Protein AF-A0A5Y8FK92-F1 (afdb_monomer)

Mean predicted aligned error: 4.91 Å

Organism: Salmonella enterica (NCBI:txid28901)

Nearest PDB structures (foldseek):
  5yvq-assembly1_B  TM=7.842E-01  e=5.016E-02  Muvirus mu

Foldseek 3Di:
DDWDDDPPGDIDDADDFDDKDWDPAFQPDGDDPVCVVVVPTWIATPVGHTPVVCVVVHDPPDDDFDADPVRHTDGD

Secondary structure (DSSP, 8-state):
-EEEEETTTEEEEE------EEESS-SSSPPPHHHHHTT--EEE-TTS-BTTGGGGGS-TTS---EE-TT--EEE-

Structure (mmCIF, N/CA/C/O backbone):
data_AF-A0A5Y8FK92-F1
#
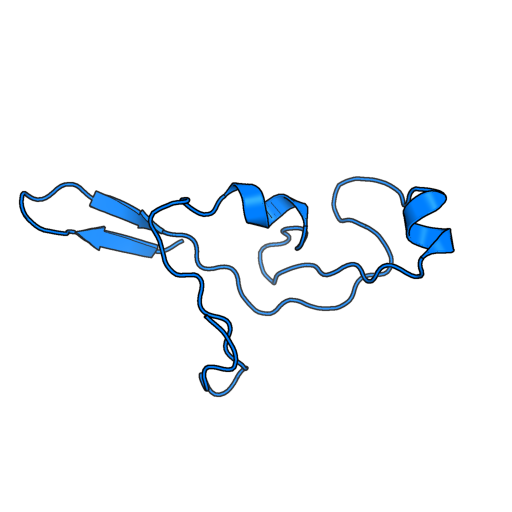_entry.id   AF-A0A5Y8FK92-F1
#
loop_
_atom_site.group_PDB
_atom_site.id
_atom_site.type_symbol
_atom_site.label_atom_id
_atom_site.label_alt_id
_atom_site.label_comp_id
_atom_site.label_asym_id
_atom_site.label_entity_id
_atom_site.l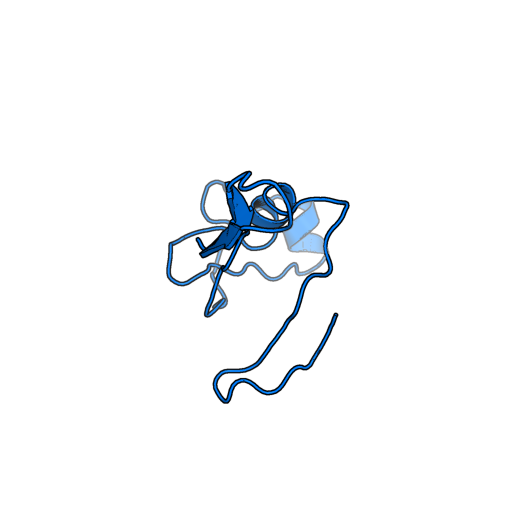abel_seq_id
_atom_site.pdbx_PDB_ins_code
_atom_site.Cartn_x
_atom_site.Cartn_y
_atom_site.Cartn_z
_atom_site.occupancy
_atom_site.B_iso_or_equiv
_atom_site.auth_seq_id
_atom_site.auth_comp_id
_atom_site.auth_asym_id
_atom_site.auth_atom_id
_atom_site.pdbx_PDB_model_num
ATOM 1 N N . MET A 1 1 ? -8.857 8.278 3.730 1.00 68.50 1 MET A N 1
ATOM 2 C CA . MET A 1 1 ? -8.554 8.773 5.101 1.00 68.50 1 MET A CA 1
ATOM 3 C C . MET A 1 1 ? -9.731 8.502 6.029 1.00 68.50 1 MET A C 1
ATOM 5 O O . MET A 1 1 ? -10.863 8.529 5.560 1.00 68.50 1 MET A O 1
ATOM 9 N N . VAL A 1 2 ? -9.480 8.226 7.312 1.00 73.88 2 VAL A N 1
ATOM 10 C CA . VAL A 1 2 ? -10.524 7.978 8.326 1.00 73.88 2 VAL A CA 1
ATOM 11 C C . VAL A 1 2 ? -10.241 8.832 9.560 1.00 73.88 2 VAL A C 1
ATOM 13 O O . VAL A 1 2 ? -9.110 8.870 10.034 1.00 73.88 2 VAL A O 1
ATOM 16 N N . TYR A 1 3 ? -11.257 9.498 10.100 1.00 71.06 3 TYR A N 1
ATOM 17 C CA . TYR A 1 3 ? -11.155 10.273 11.337 1.00 71.06 3 TYR A CA 1
ATOM 18 C C . TYR A 1 3 ? -11.892 9.539 12.452 1.00 71.06 3 TYR A C 1
ATOM 20 O O . TYR A 1 3 ? -13.006 9.056 12.240 1.00 71.06 3 TYR A O 1
ATOM 28 N N . ARG A 1 4 ? -11.281 9.427 13.634 1.00 69.69 4 ARG A N 1
ATOM 29 C CA . ARG A 1 4 ? -11.956 8.897 14.829 1.00 69.69 4 ARG A CA 1
ATOM 30 C C . ARG A 1 4 ? -11.596 9.723 16.056 1.00 69.69 4 ARG A C 1
ATOM 32 O O . ARG A 1 4 ? -10.456 10.160 16.210 1.00 69.69 4 ARG A O 1
ATOM 39 N N . THR A 1 5 ? -12.572 9.906 16.933 1.00 61.78 5 THR A N 1
ATOM 40 C CA . THR A 1 5 ? -12.391 10.475 18.268 1.00 61.78 5 THR A CA 1
ATOM 41 C C . THR A 1 5 ? -12.052 9.357 19.259 1.00 61.78 5 THR A C 1
ATOM 43 O O . THR A 1 5 ? -12.644 8.277 19.225 1.00 61.78 5 THR A O 1
ATOM 46 N N . ARG A 1 6 ? -11.073 9.590 20.139 1.00 63.72 6 ARG A N 1
ATOM 47 C CA . ARG A 1 6 ? -10.800 8.752 21.322 1.00 63.72 6 ARG A CA 1
ATOM 48 C C . ARG A 1 6 ? -10.727 9.663 22.550 1.00 63.72 6 ARG A C 1
ATOM 50 O O . ARG A 1 6 ? -10.041 10.679 22.495 1.00 63.72 6 ARG A O 1
ATOM 57 N N . GLY A 1 7 ? -11.397 9.308 23.648 1.00 68.88 7 GLY A N 1
ATOM 58 C CA . GLY A 1 7 ? -11.349 10.089 24.895 1.00 68.88 7 GLY A CA 1
ATOM 59 C C . GLY A 1 7 ? -11.810 11.545 24.721 1.00 68.88 7 GLY A C 1
ATOM 60 O O . GLY A 1 7 ? -12.835 11.773 24.086 1.00 68.88 7 GLY A O 1
ATOM 61 N N . ASN A 1 8 ? -11.044 12.509 25.259 1.00 65.62 8 ASN A N 1
ATOM 62 C CA . ASN A 1 8 ? -11.323 13.961 25.371 1.00 65.62 8 ASN A CA 1
ATOM 63 C C . ASN A 1 8 ? -11.539 14.744 24.044 1.00 65.62 8 ASN A C 1
ATOM 65 O O . ASN A 1 8 ? -11.264 15.938 23.975 1.00 65.62 8 ASN A O 1
ATOM 69 N N . GLY A 1 9 ? -12.021 14.116 22.971 1.00 68.31 9 GLY A N 1
ATOM 70 C CA . GLY A 1 9 ? -12.495 14.810 21.769 1.00 68.31 9 GLY A CA 1
ATOM 71 C C . GLY A 1 9 ? -11.425 15.180 20.738 1.00 68.31 9 GLY A C 1
ATOM 72 O O . GLY A 1 9 ? -11.761 15.794 19.729 1.00 68.31 9 GLY A O 1
ATOM 73 N N . ILE A 1 10 ? -10.160 14.782 20.920 1.00 71.31 10 ILE A N 1
ATOM 74 C CA . ILE A 1 10 ? -9.124 15.016 19.902 1.00 71.31 10 ILE A CA 1
ATOM 75 C C . ILE A 1 10 ? -9.379 14.092 18.705 1.00 71.31 10 ILE A C 1
ATOM 77 O O . ILE A 1 10 ? -9.386 12.863 18.820 1.00 71.31 10 ILE A O 1
ATOM 81 N N . MET A 1 11 ? -9.600 14.699 17.539 1.00 75.19 11 MET A N 1
ATOM 82 C CA . MET A 1 11 ? -9.798 13.996 16.277 1.00 75.19 11 MET A CA 1
ATOM 83 C C . MET A 1 11 ? -8.447 13.500 15.751 1.00 75.19 11 MET A C 1
ATOM 85 O O . MET A 1 11 ? -7.630 14.294 15.285 1.00 75.19 11 MET A O 1
ATOM 89 N N . LYS A 1 12 ? -8.202 12.184 15.803 1.00 76.94 12 LYS A N 1
ATOM 90 C CA . LYS A 1 12 ? -6.996 11.583 15.213 1.00 76.94 12 LYS A CA 1
ATOM 91 C C . LYS A 1 12 ? -7.302 11.131 13.785 1.00 76.94 12 LYS A C 1
ATOM 93 O O . LYS A 1 12 ? -8.339 10.517 13.509 1.00 76.94 12 LYS A O 1
ATOM 98 N N . LYS A 1 13 ? -6.399 11.478 12.870 1.00 81.81 13 LYS A N 1
ATOM 99 C CA . LYS A 1 13 ? -6.440 11.087 11.459 1.00 81.81 13 LYS A CA 1
ATOM 100 C C . LYS A 1 13 ? -5.728 9.746 11.293 1.00 81.81 13 LYS A C 1
ATOM 102 O O . LYS A 1 13 ? -4.593 9.594 11.733 1.00 81.81 13 LYS A O 1
ATOM 107 N N . TYR A 1 14 ? -6.389 8.802 10.637 1.00 89.69 14 TYR A N 1
ATOM 108 C CA . TYR A 1 14 ? -5.872 7.473 10.334 1.00 89.69 14 TYR A CA 1
ATOM 109 C C . TYR A 1 14 ? -5.829 7.237 8.825 1.00 89.69 14 TYR A C 1
ATOM 111 O O . TYR A 1 14 ? -6.671 7.739 8.063 1.00 89.69 14 TYR A O 1
ATOM 119 N N . GLN A 1 15 ? -4.846 6.447 8.400 1.00 93.06 15 GLN A N 1
ATOM 120 C CA . GLN A 1 15 ? -4.712 6.044 7.008 1.00 93.06 15 GLN A CA 1
ATOM 121 C C . GLN A 1 15 ? -5.671 4.905 6.679 1.00 93.06 15 GLN A C 1
ATOM 123 O O . GLN A 1 15 ? -5.956 4.036 7.498 1.00 93.06 15 GLN A O 1
ATOM 128 N N . ASN A 1 16 ? -6.196 4.954 5.461 1.00 94.38 16 ASN A N 1
ATOM 129 C CA . ASN A 1 16 ? -6.980 3.885 4.866 1.00 94.38 16 ASN A CA 1
ATOM 130 C C . ASN A 1 16 ? -6.725 3.961 3.367 1.00 94.38 16 ASN A C 1
ATOM 132 O O . ASN A 1 16 ? -7.262 4.857 2.710 1.00 94.38 16 ASN A O 1
ATOM 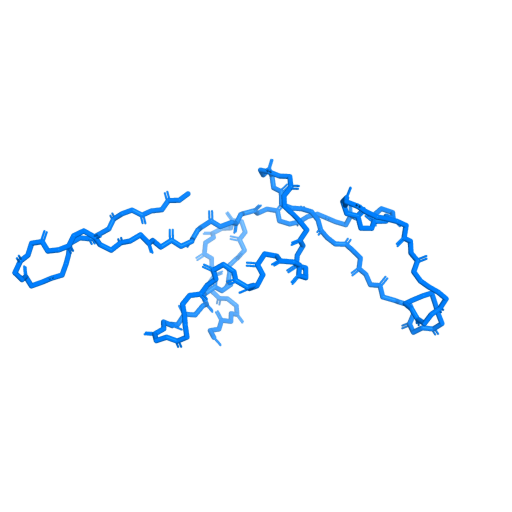136 N N . ILE A 1 17 ? -5.844 3.084 2.902 1.00 95.94 17 ILE A N 1
ATOM 137 C CA . ILE A 1 17 ? -5.316 3.028 1.543 1.00 95.94 17 ILE A CA 1
ATOM 138 C C . ILE A 1 17 ? -5.700 1.654 1.011 1.00 95.94 17 ILE A C 1
ATOM 140 O O . ILE A 1 17 ? -5.499 0.654 1.700 1.00 95.94 17 ILE A O 1
ATOM 144 N N . LYS A 1 18 ? -6.341 1.610 -0.154 1.00 96.12 18 LYS A N 1
ATOM 145 C CA . LYS A 1 18 ? -7.076 0.427 -0.608 1.00 96.12 18 LYS A CA 1
ATOM 146 C C . LYS A 1 18 ? -6.642 -0.019 -1.991 1.00 96.12 18 LYS A C 1
ATOM 148 O O . LYS A 1 18 ? -6.176 0.793 -2.791 1.00 96.12 18 LYS A O 1
ATOM 153 N N . ASN A 1 19 ? -6.909 -1.296 -2.260 1.00 96.88 19 ASN A N 1
ATOM 154 C CA . ASN A 1 19 ? -6.913 -1.885 -3.595 1.00 96.88 19 ASN A CA 1
ATOM 155 C C . ASN A 1 19 ? -5.585 -1.684 -4.334 1.00 96.88 19 ASN A C 1
ATOM 157 O O . ASN A 1 19 ? -5.548 -1.166 -5.446 1.00 96.88 19 ASN A O 1
ATOM 161 N N . PHE A 1 20 ? -4.486 -2.084 -3.691 1.00 97.00 20 PHE A N 1
ATOM 162 C CA . PHE A 1 20 ? -3.172 -2.082 -4.320 1.00 97.00 20 PHE A CA 1
ATOM 163 C C . PHE A 1 20 ? -3.145 -3.019 -5.530 1.00 97.00 20 PHE A C 1
ATOM 165 O O . PHE A 1 20 ? -3.570 -4.171 -5.450 1.00 97.00 20 PHE A O 1
ATOM 172 N N . ARG A 1 21 ? -2.626 -2.520 -6.651 1.00 97.25 21 ARG A N 1
ATOM 173 C CA . ARG A 1 21 ? -2.473 -3.262 -7.908 1.00 97.25 21 ARG A CA 1
ATOM 174 C C . ARG A 1 21 ? -1.036 -3.178 -8.380 1.00 97.25 21 ARG A C 1
ATOM 176 O O . ARG A 1 21 ? -0.399 -2.141 -8.202 1.00 97.25 21 ARG A O 1
ATOM 183 N N . LEU A 1 22 ? -0.555 -4.246 -9.011 1.00 97.75 22 LEU A N 1
ATOM 184 C CA . LEU A 1 22 ? 0.756 -4.252 -9.651 1.00 97.75 22 LEU A CA 1
ATOM 185 C C . LEU A 1 22 ? 0.849 -3.147 -10.708 1.00 97.75 22 LEU A C 1
ATOM 187 O O . LEU A 1 22 ? -0.099 -2.894 -11.453 1.00 97.75 22 LEU A O 1
ATOM 191 N N . THR A 1 23 ? 2.007 -2.503 -10.758 1.00 96.88 23 THR A N 1
ATOM 192 C CA . THR A 1 23 ? 2.365 -1.489 -11.748 1.00 96.88 23 THR A CA 1
ATOM 193 C C . THR A 1 23 ? 3.764 -1.767 -12.278 1.00 96.88 23 THR A C 1
ATOM 195 O O . THR A 1 23 ? 4.5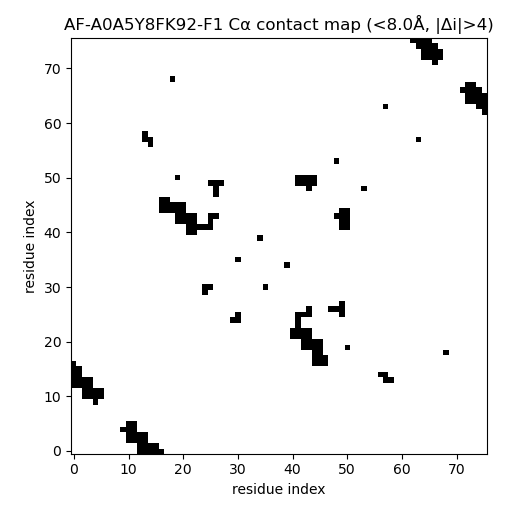92 -2.383 -11.604 1.00 96.88 23 THR A O 1
ATOM 198 N N . ASP A 1 24 ? 4.033 -1.295 -13.491 1.00 95.00 24 ASP A N 1
ATOM 199 C CA . ASP A 1 24 ? 5.310 -1.533 -14.146 1.00 95.00 24 ASP A CA 1
ATOM 200 C C . ASP A 1 24 ? 6.458 -0.804 -13.462 1.00 95.00 24 ASP A C 1
ATOM 202 O O . ASP A 1 24 ? 7.569 -1.303 -13.531 1.00 95.00 24 ASP A O 1
ATOM 206 N N . ALA A 1 25 ? 6.233 0.339 -12.810 1.00 95.19 25 ALA A N 1
ATOM 207 C CA . ALA A 1 25 ? 7.258 1.159 -12.156 1.00 95.19 25 ALA A CA 1
ATOM 208 C C . ALA A 1 25 ? 6.684 1.899 -10.927 1.00 95.19 25 ALA A C 1
ATOM 210 O O . ALA A 1 25 ? 5.454 2.001 -10.822 1.00 95.19 25 ALA A O 1
ATOM 211 N N . PRO A 1 26 ? 7.542 2.425 -10.022 1.00 95.12 26 PRO A N 1
ATOM 212 C CA . PRO A 1 26 ? 7.106 3.307 -8.940 1.00 95.12 26 PRO A CA 1
ATOM 213 C C . PRO A 1 26 ? 6.294 4.494 -9.461 1.00 95.12 26 PRO A C 1
ATOM 215 O O . PRO A 1 26 ? 6.518 4.969 -10.575 1.00 95.12 26 PRO A O 1
ATOM 218 N N . VAL A 1 27 ? 5.381 5.015 -8.643 1.00 93.69 27 VAL A N 1
ATOM 219 C CA . VAL A 1 27 ? 4.458 6.076 -9.092 1.00 93.69 27 VAL A CA 1
ATOM 220 C C . VAL A 1 27 ? 5.185 7.379 -9.439 1.00 93.69 27 VAL A C 1
ATOM 222 O O . VAL A 1 27 ? 4.886 7.998 -10.457 1.00 93.69 27 VAL A O 1
ATOM 225 N N . ASN A 1 28 ? 6.141 7.793 -8.604 1.00 92.31 28 ASN A N 1
ATOM 226 C CA . ASN A 1 28 ? 6.730 9.136 -8.654 1.00 92.31 28 ASN A CA 1
ATOM 227 C C . ASN A 1 28 ? 8.175 9.166 -9.182 1.00 92.31 28 ASN A C 1
ATOM 229 O O . ASN A 1 28 ? 8.823 10.212 -9.153 1.00 92.31 28 ASN A O 1
ATOM 233 N N . ARG A 1 29 ? 8.712 8.027 -9.643 1.00 94.38 29 ARG A N 1
ATOM 234 C CA . ARG A 1 29 ? 10.103 7.910 -10.108 1.00 94.38 29 ARG A CA 1
ATOM 235 C C . ARG A 1 29 ? 10.329 6.687 -10.996 1.00 94.38 29 ARG A C 1
ATOM 237 O O . ARG A 1 29 ? 9.525 5.764 -11.037 1.00 94.38 29 ARG A O 1
ATOM 244 N N . GLY A 1 30 ? 11.489 6.646 -11.648 1.00 95.06 30 GLY A N 1
ATOM 245 C CA . GLY A 1 30 ? 11.976 5.444 -12.322 1.00 95.06 30 GLY A CA 1
ATOM 246 C C . GLY A 1 30 ? 12.449 4.350 -11.356 1.00 95.06 30 GLY A C 1
ATOM 247 O O . GLY A 1 30 ? 12.711 4.591 -10.170 1.00 95.06 30 GLY A O 1
ATOM 248 N N . LYS A 1 31 ? 12.602 3.138 -11.897 1.00 96.12 31 LYS A N 1
ATOM 249 C CA . LYS A 1 31 ? 13.241 2.014 -11.201 1.00 96.12 31 LYS A CA 1
ATOM 250 C C . LYS A 1 31 ? 14.724 2.286 -10.996 1.00 96.12 31 LYS A C 1
ATOM 252 O O . LYS A 1 31 ? 15.395 2.809 -11.884 1.00 96.12 31 LYS A O 1
ATOM 257 N N . THR A 1 32 ? 15.249 1.846 -9.864 1.00 96.62 32 THR A N 1
ATOM 258 C CA . THR A 1 32 ? 16.692 1.755 -9.645 1.00 96.62 32 THR A CA 1
ATOM 259 C C . THR A 1 32 ? 17.224 0.406 -10.130 1.00 96.62 32 THR A C 1
ATOM 261 O O . THR A 1 32 ? 16.499 -0.590 -10.171 1.00 96.62 32 THR A O 1
ATOM 264 N N . GLN A 1 33 ? 18.518 0.341 -10.456 1.00 97.69 33 GLN A N 1
ATOM 265 C CA . GLN A 1 33 ? 19.157 -0.923 -10.833 1.00 97.69 33 GLN A CA 1
ATOM 266 C C . GLN A 1 33 ? 19.077 -1.962 -9.705 1.00 97.69 33 GLN A C 1
ATOM 268 O O . GLN A 1 33 ? 18.899 -3.143 -9.973 1.00 97.69 33 GLN A O 1
ATOM 273 N N . ALA A 1 34 ? 19.167 -1.527 -8.445 1.00 97.25 34 ALA A N 1
ATOM 274 C CA . ALA A 1 34 ? 19.044 -2.411 -7.291 1.00 97.25 34 ALA A CA 1
ATOM 275 C C . ALA A 1 34 ? 17.664 -3.086 -7.237 1.00 97.25 34 ALA A C 1
ATOM 277 O O . ALA A 1 34 ? 17.591 -4.299 -7.076 1.00 97.25 34 ALA A O 1
ATOM 278 N N . GLU A 1 35 ? 16.584 -2.329 -7.446 1.00 96.62 35 GLU A N 1
ATOM 279 C CA . GLU A 1 35 ? 15.218 -2.867 -7.475 1.00 96.62 35 GLU A CA 1
ATOM 280 C C . GLU A 1 35 ? 14.991 -3.834 -8.639 1.00 96.62 35 GLU A C 1
ATOM 282 O O . GLU A 1 35 ? 14.320 -4.850 -8.470 1.00 96.62 35 GLU A O 1
ATOM 287 N N . ILE A 1 36 ? 15.579 -3.543 -9.805 1.00 95.62 36 ILE A N 1
ATOM 288 C CA . ILE A 1 36 ? 15.559 -4.456 -10.955 1.00 95.62 36 ILE A CA 1
ATOM 289 C C . ILE A 1 36 ? 16.289 -5.755 -10.603 1.00 95.62 36 ILE A C 1
ATOM 291 O O . ILE A 1 36 ? 15.753 -6.836 -10.829 1.00 95.62 36 ILE A O 1
ATOM 295 N N . ASN A 1 37 ? 17.483 -5.654 -10.015 1.00 97.81 37 ASN A N 1
ATOM 296 C CA . ASN A 1 37 ? 18.322 -6.808 -9.690 1.00 97.81 37 ASN A CA 1
ATOM 297 C C . ASN A 1 37 ? 17.663 -7.758 -8.682 1.00 97.81 37 ASN A C 1
ATOM 299 O O . ASN A 1 37 ? 17.878 -8.964 -8.769 1.00 97.81 37 ASN A O 1
ATOM 303 N N . ILE A 1 38 ? 16.872 -7.234 -7.739 1.00 97.31 38 ILE A N 1
ATOM 304 C CA . ILE A 1 38 ? 16.151 -8.054 -6.751 1.00 97.31 38 ILE A CA 1
ATOM 305 C C . ILE A 1 38 ? 14.748 -8.473 -7.214 1.00 97.31 38 ILE A C 1
ATOM 307 O O . ILE A 1 38 ? 14.064 -9.184 -6.484 1.00 97.31 38 ILE A O 1
ATOM 311 N N . GLY A 1 39 ? 14.300 -8.022 -8.391 1.00 96.31 39 GLY A N 1
ATOM 312 C CA . GLY A 1 39 ? 12.958 -8.310 -8.900 1.00 96.31 39 GLY A CA 1
ATOM 313 C C . GLY A 1 39 ? 11.841 -7.702 -8.047 1.00 96.31 39 GLY A C 1
ATOM 314 O O . GLY A 1 39 ? 10.843 -8.369 -7.781 1.00 96.31 39 GLY A O 1
ATOM 315 N N . ALA A 1 40 ? 12.008 -6.460 -7.584 1.00 96.56 40 ALA A N 1
ATOM 316 C CA . ALA A 1 40 ? 11.014 -5.795 -6.746 1.00 96.56 40 ALA A CA 1
ATOM 317 C C . ALA A 1 40 ? 9.668 -5.622 -7.477 1.00 96.56 40 ALA A C 1
ATOM 319 O O . ALA A 1 40 ? 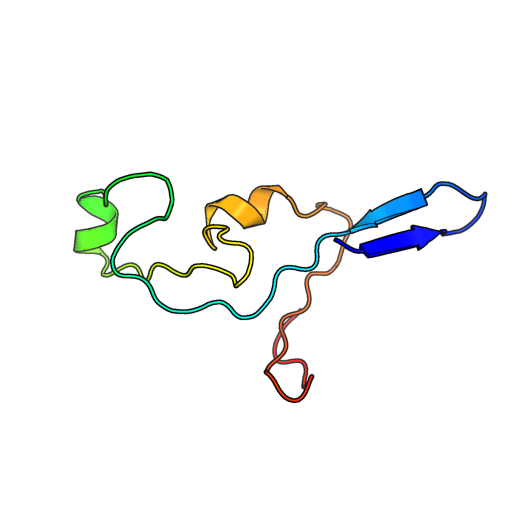9.622 -5.205 -8.638 1.00 96.56 40 ALA A O 1
ATOM 320 N N . TYR A 1 41 ? 8.571 -5.894 -6.769 1.00 97.44 41 TYR A N 1
ATOM 321 C CA . TYR A 1 41 ? 7.221 -5.586 -7.233 1.00 97.44 41 TYR A CA 1
ATOM 322 C C . TYR A 1 41 ? 6.838 -4.165 -6.841 1.00 97.44 41 TYR A C 1
ATOM 324 O O . TYR A 1 41 ? 7.030 -3.760 -5.699 1.00 97.44 41 TYR A O 1
ATOM 332 N N . PHE A 1 42 ? 6.222 -3.437 -7.766 1.00 97.62 42 PHE A N 1
ATOM 333 C CA . PHE A 1 42 ? 5.683 -2.110 -7.497 1.00 97.62 42 PHE A CA 1
ATOM 334 C C . PHE A 1 42 ? 4.168 -2.189 -7.463 1.00 97.62 42 PHE A C 1
ATOM 336 O O . PHE A 1 42 ? 3.553 -2.813 -8.331 1.00 97.62 42 PHE A O 1
ATOM 343 N N . LEU A 1 43 ? 3.567 -1.565 -6.453 1.00 97.81 43 LEU A N 1
ATOM 344 C CA . LEU A 1 43 ? 2.123 -1.538 -6.293 1.00 97.81 43 LEU A CA 1
ATOM 345 C C . LEU A 1 43 ? 1.632 -0.108 -6.118 1.00 97.81 43 LEU A C 1
ATOM 347 O O . LEU A 1 43 ? 2.263 0.699 -5.435 1.00 97.81 43 LEU A O 1
ATOM 351 N N . LYS A 1 44 ? 0.470 0.170 -6.705 1.00 98.12 44 LYS A N 1
ATOM 352 C CA . LYS A 1 44 ? -0.224 1.452 -6.608 1.00 98.12 44 LYS A CA 1
ATOM 353 C C . LYS A 1 44 ? -1.627 1.251 -6.049 1.00 98.12 44 LYS A C 1
ATOM 355 O O . LYS A 1 44 ? -2.329 0.343 -6.494 1.00 98.12 44 LYS A O 1
ATOM 360 N N . SER A 1 45 ? -2.031 2.080 -5.095 1.00 97.38 45 SER A N 1
ATOM 361 C CA . SER A 1 45 ? -3.393 2.092 -4.551 1.00 97.38 45 SER A CA 1
ATOM 362 C C . SER A 1 45 ? -4.404 2.733 -5.509 1.00 97.38 45 SER A C 1
ATOM 364 O O . SER A 1 45 ? -4.037 3.420 -6.466 1.00 97.38 45 SER A O 1
ATOM 366 N N . ASP A 1 46 ? -5.698 2.564 -5.225 1.00 96.81 46 ASP A N 1
ATOM 367 C CA . ASP A 1 46 ? -6.772 3.203 -6.003 1.00 96.81 46 ASP A CA 1
ATOM 368 C C . ASP A 1 46 ? -6.697 4.745 -5.975 1.00 96.81 46 ASP A C 1
ATOM 370 O O . ASP A 1 46 ? -7.077 5.393 -6.947 1.00 96.81 46 ASP A O 1
ATOM 374 N N . ASP A 1 47 ? -6.180 5.342 -4.894 1.00 95.69 47 AS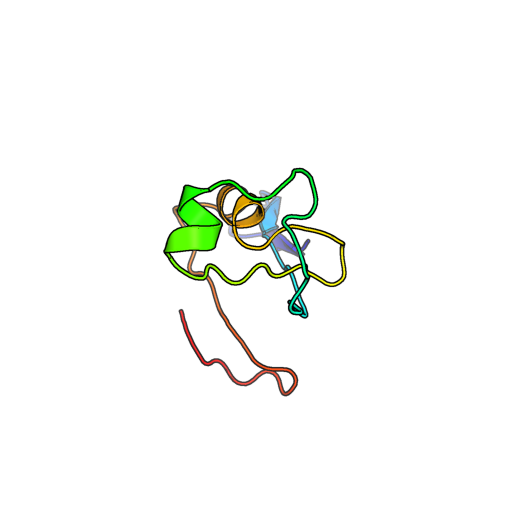P A N 1
ATOM 375 C CA . ASP A 1 47 ? -5.948 6.792 -4.785 1.00 95.69 47 ASP A CA 1
ATOM 376 C C . ASP A 1 47 ? -4.564 7.234 -5.296 1.00 95.69 47 ASP A C 1
ATOM 378 O O . ASP A 1 47 ? -4.168 8.384 -5.114 1.00 95.69 47 ASP A O 1
ATOM 382 N N . GLY A 1 48 ? -3.847 6.339 -5.984 1.00 96.19 48 GLY A N 1
ATOM 383 C CA . GLY A 1 48 ? -2.634 6.658 -6.730 1.00 96.19 48 GLY A CA 1
ATOM 384 C C . GLY A 1 48 ? -1.345 6.670 -5.913 1.00 96.19 48 GLY A C 1
ATOM 385 O O . GLY A 1 48 ? -0.331 7.126 -6.426 1.00 96.19 48 GLY A O 1
ATOM 386 N N . GLN A 1 49 ? -1.347 6.180 -4.676 1.00 96.75 49 GLN A N 1
ATOM 387 C CA . GLN A 1 49 ? -0.158 6.149 -3.826 1.00 96.75 49 GLN A CA 1
ATOM 388 C C . GLN A 1 49 ? 0.711 4.923 -4.117 1.00 96.75 49 GLN A C 1
ATOM 390 O O . GLN A 1 49 ? 0.198 3.827 -4.353 1.00 96.75 49 GLN A O 1
ATOM 395 N N . ASP A 1 50 ? 2.029 5.104 -4.062 1.00 97.38 50 ASP A N 1
ATOM 396 C CA . ASP A 1 50 ? 2.997 4.009 -4.121 1.00 97.38 50 ASP A CA 1
ATOM 397 C C . ASP A 1 50 ? 3.022 3.239 -2.792 1.00 97.38 50 ASP A C 1
ATOM 399 O O . ASP A 1 50 ? 3.059 3.848 -1.718 1.00 97.38 50 ASP A O 1
ATOM 403 N N . TRP A 1 51 ? 3.015 1.905 -2.860 1.00 95.69 51 TRP A N 1
ATOM 404 C CA . TRP A 1 51 ? 3.012 1.029 -1.683 1.00 95.69 51 TRP A CA 1
ATOM 405 C C . TRP A 1 51 ? 4.193 1.256 -0.736 1.00 95.69 51 TRP A C 1
ATOM 407 O O . TRP A 1 51 ? 4.008 1.194 0.481 1.00 95.69 51 TRP A O 1
ATOM 417 N N . TYR A 1 52 ? 5.395 1.505 -1.262 1.00 94.69 52 TYR A N 1
ATOM 418 C CA . TYR A 1 52 ? 6.579 1.708 -0.428 1.00 94.69 52 TYR A CA 1
ATOM 419 C C . TYR A 1 52 ? 6.569 3.094 0.216 1.00 94.69 52 TYR A C 1
ATOM 421 O O . TYR A 1 52 ? 6.866 3.227 1.403 1.00 94.69 52 TYR A O 1
ATOM 429 N N . GLU A 1 53 ? 6.188 4.128 -0.536 1.00 94.81 53 GLU A N 1
ATOM 430 C CA . GLU A 1 53 ? 6.190 5.511 -0.042 1.00 94.81 53 GLU A CA 1
ATOM 431 C C . GLU A 1 53 ? 5.087 5.745 1.002 1.00 94.81 53 GLU A C 1
ATOM 433 O O . GLU A 1 53 ? 5.316 6.408 2.022 1.00 94.81 53 GLU A O 1
ATOM 438 N N . CYS A 1 54 ? 3.900 5.155 0.805 1.00 95.00 54 CYS A N 1
ATOM 439 C CA . CYS A 1 54 ? 2.755 5.395 1.681 1.00 95.00 54 CYS A CA 1
ATOM 440 C C . CYS A 1 54 ? 2.910 4.806 3.093 1.00 95.00 54 CYS A C 1
ATOM 442 O O . CYS A 1 54 ? 2.176 5.202 3.999 1.00 95.00 54 CYS A O 1
ATOM 444 N N . GLN A 1 55 ? 3.876 3.904 3.315 1.00 93.12 55 GLN A N 1
ATOM 445 C CA . GLN A 1 55 ? 4.198 3.363 4.645 1.00 93.12 55 GLN A CA 1
ATOM 446 C C . GLN A 1 55 ? 4.527 4.478 5.648 1.00 93.12 55 GLN A C 1
ATOM 448 O O . GLN A 1 55 ? 4.095 4.427 6.798 1.00 93.12 55 GLN A O 1
ATOM 453 N N . SER A 1 56 ? 5.213 5.529 5.188 1.00 94.06 56 SER A N 1
ATOM 454 C CA . SER A 1 56 ? 5.597 6.689 6.007 1.00 94.06 56 SER A CA 1
ATOM 455 C C . SER A 1 56 ? 4.409 7.498 6.546 1.00 94.06 56 SER A C 1
ATOM 457 O O . SER A 1 56 ? 4.562 8.297 7.468 1.00 94.06 56 SER A O 1
ATOM 459 N N . LEU A 1 57 ? 3.209 7.300 5.989 1.00 93.19 57 LEU A N 1
ATOM 460 C CA . LEU A 1 57 ? 1.998 8.013 6.392 1.00 93.19 57 LEU A CA 1
ATOM 461 C C . LEU A 1 57 ? 1.308 7.387 7.609 1.00 93.19 57 LEU A C 1
ATOM 463 O O . LEU A 1 57 ? 0.386 7.999 8.170 1.00 93.19 57 LEU A O 1
ATOM 467 N N . PHE A 1 58 ? 1.679 6.158 7.975 1.00 92.62 58 PHE A N 1
ATOM 468 C CA . PHE A 1 58 ? 1.115 5.460 9.122 1.00 92.62 58 PHE A CA 1
ATOM 469 C C . PHE A 1 58 ? 1.791 5.907 10.414 1.00 92.62 58 PHE A C 1
ATOM 471 O O . PHE A 1 58 ? 2.985 6.165 10.463 1.00 92.62 58 PHE A O 1
ATOM 478 N N . SER A 1 59 ? 1.010 5.974 11.489 1.00 91.62 59 SER A N 1
ATOM 479 C CA . SER A 1 59 ? 1.545 6.307 12.805 1.00 91.62 59 SER A CA 1
ATOM 480 C C . SER A 1 59 ? 2.196 5.082 13.448 1.00 91.62 59 SER A C 1
ATOM 482 O O . SER A 1 59 ? 1.645 3.976 13.389 1.00 91.62 59 SER A O 1
ATOM 484 N N . ASP A 1 60 ? 3.335 5.279 14.104 1.00 92.31 60 ASP A N 1
ATOM 485 C CA . ASP A 1 60 ? 4.070 4.209 14.788 1.00 92.31 60 ASP A CA 1
ATOM 486 C C . ASP A 1 60 ?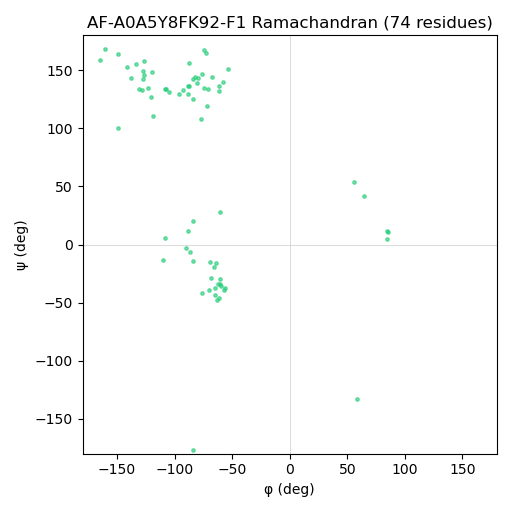 3.241 3.548 15.898 1.00 92.31 60 ASP A C 1
ATOM 488 O O . ASP A 1 60 ? 3.285 2.332 16.060 1.00 92.31 60 ASP A O 1
ATOM 492 N N . ASP A 1 61 ? 2.382 4.314 16.581 1.00 92.50 61 ASP A N 1
ATOM 493 C CA . ASP A 1 61 ? 1.561 3.872 17.720 1.00 92.50 61 ASP A CA 1
ATOM 494 C C . ASP A 1 61 ? 0.239 3.172 17.331 1.00 92.50 61 ASP A C 1
ATOM 496 O O . ASP A 1 61 ? -0.710 3.103 18.119 1.00 92.50 61 ASP A O 1
ATOM 500 N N . THR A 1 62 ? 0.150 2.663 16.100 1.00 90.62 62 THR A N 1
ATOM 501 C CA . THR A 1 62 ? -1.055 2.012 15.563 1.00 90.62 62 THR A CA 1
ATOM 502 C C . THR A 1 62 ? -0.764 0.631 14.990 1.00 90.62 62 THR A C 1
ATOM 504 O O . THR A 1 62 ? 0.316 0.397 14.449 1.00 90.62 62 THR A O 1
ATOM 507 N N . ALA A 1 63 ? -1.752 -0.267 15.065 1.00 92.25 63 ALA A N 1
ATOM 508 C CA . ALA A 1 63 ? -1.769 -1.517 14.302 1.00 92.25 63 ALA A CA 1
ATOM 509 C C . ALA A 1 63 ? -2.144 -1.246 12.833 1.00 92.25 63 ALA A C 1
ATOM 511 O O . ALA A 1 63 ? -2.948 -0.342 12.567 1.00 92.25 63 ALA A O 1
ATOM 512 N N . LYS A 1 64 ? -1.585 -2.017 11.888 1.00 94.69 64 LYS A N 1
ATOM 513 C CA . LYS A 1 64 ? -1.806 -1.845 10.444 1.00 94.69 64 LYS A CA 1
ATOM 514 C C . LYS A 1 64 ? -2.444 -3.109 9.888 1.00 94.69 64 LYS A C 1
ATOM 516 O O . LYS A 1 64 ? -1.822 -4.152 9.819 1.00 94.69 64 LYS A O 1
ATOM 521 N N . ILE A 1 65 ? -3.705 -3.008 9.490 1.00 95.31 65 ILE A N 1
ATOM 522 C CA . ILE A 1 65 ? -4.487 -4.174 9.081 1.00 95.31 65 ILE A CA 1
ATOM 523 C C . ILE A 1 65 ? -4.446 -4.327 7.564 1.00 95.31 65 ILE A C 1
ATOM 525 O O . ILE A 1 65 ? -4.771 -3.383 6.841 1.00 95.31 65 ILE A O 1
ATOM 529 N N . MET A 1 66 ? -4.115 -5.530 7.098 1.00 95.44 66 MET A N 1
ATOM 530 C CA . MET A 1 66 ? -4.255 -5.936 5.700 1.00 95.44 66 MET A CA 1
ATOM 531 C C . MET A 1 66 ? -5.457 -6.863 5.557 1.00 95.44 66 MET A C 1
ATOM 533 O O . MET A 1 66 ? -5.613 -7.815 6.323 1.00 95.44 66 MET A O 1
ATOM 537 N N . TYR A 1 67 ? -6.304 -6.576 4.576 1.00 95.94 67 TYR A N 1
ATOM 538 C CA . TYR A 1 67 ? -7.520 -7.329 4.307 1.00 95.94 67 TYR A CA 1
ATOM 539 C C . TYR A 1 67 ? -7.746 -7.472 2.804 1.00 95.94 67 TYR A C 1
ATOM 541 O O . TYR A 1 67 ? -7.280 -6.643 2.018 1.00 95.94 67 TYR A O 1
ATOM 549 N N . ASP A 1 68 ? -8.440 -8.535 2.415 1.00 95.62 68 ASP A N 1
ATOM 550 C CA . ASP A 1 68 ? -8.825 -8.774 1.027 1.00 95.62 68 ASP A CA 1
ATOM 551 C C . ASP A 1 68 ? -10.118 -8.029 0.642 1.00 95.62 68 ASP A C 1
ATOM 553 O O . ASP A 1 68 ? -10.697 -7.268 1.418 1.00 95.62 68 ASP A O 1
ATOM 557 N N . HIS A 1 69 ? -10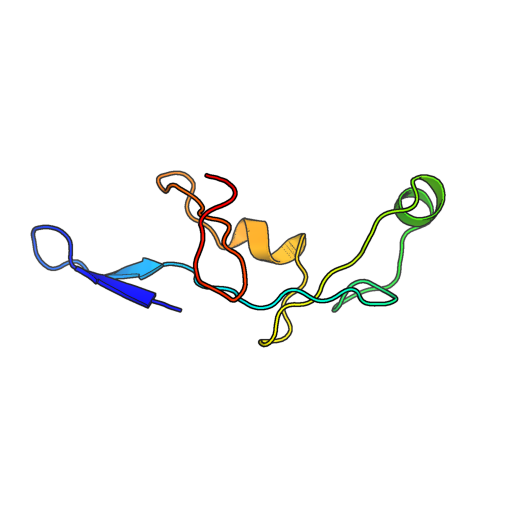.580 -8.233 -0.591 1.00 94.75 69 HIS A N 1
ATOM 558 C CA . HIS A 1 69 ? -11.779 -7.577 -1.113 1.00 94.75 69 HIS A CA 1
ATOM 559 C C . HIS A 1 69 ? -13.093 -7.990 -0.420 1.00 94.75 69 HIS A C 1
ATOM 561 O O . HIS A 1 69 ? -14.063 -7.236 -0.496 1.00 94.75 69 HIS A O 1
ATOM 567 N N . GLU A 1 70 ? -13.132 -9.135 0.270 1.00 96.88 70 GLU A N 1
ATOM 568 C CA . GLU A 1 70 ? -14.282 -9.582 1.070 1.00 96.88 70 GLU A CA 1
ATOM 569 C C . GLU A 1 70 ? -14.234 -9.016 2.501 1.00 96.88 70 GLU A C 1
ATOM 571 O O . GLU A 1 70 ? -15.186 -9.152 3.270 1.00 96.88 70 GLU A O 1
ATOM 576 N N . GLY A 1 71 ? -13.140 -8.332 2.858 1.00 95.00 71 GLY A N 1
ATOM 577 C CA . GLY A 1 71 ? -12.916 -7.769 4.185 1.00 95.00 71 GLY A CA 1
ATOM 578 C C . GLY A 1 71 ? -12.320 -8.763 5.181 1.00 95.00 71 GLY A C 1
ATOM 579 O O . GLY A 1 71 ? -12.253 -8.446 6.372 1.00 95.00 71 GLY A O 1
ATOM 580 N N . VAL A 1 72 ? -11.869 -9.939 4.729 1.00 97.56 72 VAL A N 1
ATOM 581 C CA . VAL A 1 72 ? -11.167 -10.904 5.584 1.00 97.56 72 VAL A CA 1
ATOM 582 C C . VAL A 1 72 ? -9.784 -10.349 5.900 1.00 97.56 72 VAL A C 1
ATOM 584 O O . VAL A 1 72 ? -9.085 -9.866 5.014 1.00 97.56 72 VAL A O 1
ATOM 587 N N . ILE A 1 73 ? -9.375 -10.406 7.169 1.00 97.19 73 ILE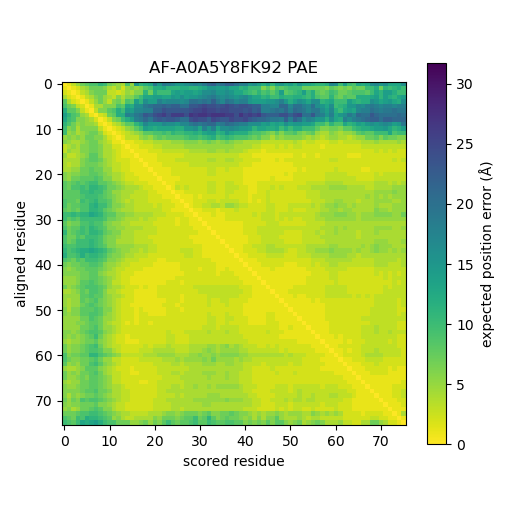 A N 1
ATOM 588 C CA . ILE A 1 73 ? -8.067 -9.918 7.623 1.00 97.19 73 ILE A CA 1
ATOM 589 C C . ILE A 1 73 ? -7.014 -11.006 7.410 1.00 97.19 73 ILE A C 1
ATOM 591 O O . ILE A 1 73 ? -7.159 -12.116 7.915 1.00 97.19 73 ILE A O 1
ATOM 595 N N . TRP A 1 74 ? -5.942 -10.662 6.699 1.00 94.25 74 TRP A N 1
ATOM 596 C CA . TRP A 1 74 ? -4.832 -11.567 6.378 1.00 94.25 74 TRP A CA 1
ATOM 597 C C . TRP A 1 74 ? -3.538 -11.197 7.118 1.00 94.25 74 TRP A C 1
ATOM 599 O O . TRP A 1 74 ? -2.610 -12.001 7.164 1.00 94.25 74 TRP A O 1
ATOM 609 N N . GLY A 1 75 ? -3.460 -10.001 7.713 1.00 93.69 75 GLY A N 1
ATOM 610 C CA . GLY A 1 75 ? -2.283 -9.550 8.459 1.00 93.69 75 GLY A CA 1
ATOM 611 C C . GLY A 1 75 ? -2.541 -8.334 9.351 1.00 93.69 75 GLY A C 1
ATOM 612 O O . GLY A 1 75 ? -3.503 -7.588 9.131 1.00 93.69 75 GLY A O 1
ATOM 613 N N . VAL A 1 76 ? -1.671 -8.162 10.354 1.00 87.75 76 VAL A N 1
ATOM 614 C CA . VAL A 1 76 ? -1.676 -7.099 11.381 1.00 87.75 76 VAL A CA 1
ATOM 615 C C . VAL A 1 76 ? -0.254 -6.611 11.643 1.00 87.75 76 VAL A C 1
ATOM 617 O O . VAL A 1 76 ? 0.653 -7.471 11.580 1.00 87.75 76 VAL A O 1
#

pLDDT: mean 91.03, std 9.77, range [61.78, 98.12]

Radius of gyration: 15.21 Å; Cα contacts (8 Å, |Δi|>4): 96; chains: 1; bounding box: 33×27×40 Å

Sequence (76 aa):
MVYRTRGNGIMKKYQNIKNFRLTDAPVNRGKTQAEINIGAYFLKSDDGQDWYECQSLFSDDTAKIMYDHEGVIWGV

Solvent-accessible surface area (backbone atoms only — not comparable to full-atom values): 4990 Å² total; per-residue (Å²): 106,46,77,49,70,60,85,95,65,56,74,45,80,40,80,65,85,51,73,70,38,83,44,96,51,52,74,91,50,82,78,50,70,68,45,60,75,72,64,64,85,30,36,33,26,75,90,63,44,31,60,76,68,53,56,76,71,54,63,86,95,54,88,58,79,40,58,54,97,88,65,53,74,80,46,105

=== Feature glossary ===
The record interleaves many kinds of information about one protein. Here is each kind framed as the question it answers.

Q: What known structures does this most resemble?
A: Structural nearest neighbors (via Foldseek easy-search vs the PDB). Reported per hit: target PDB id, E-value, and alignment TM-score. A TM-score above ~0.5 is the conventional threshold for 'same fold'.

Q: Where is each backbone atom in 3D?
A: The mmCIF table is the protein's shape written out atom by atom. For each backbone N, Cα, C, and carbonyl O, it records an (x, y, z) coordinate triple in Å plus the residue type, chain letter, and residue number.

Q: What are the backbone torsion angles?
A: The φ/ψ torsion pair specifies the backbone conformation at each residue. φ rotates about the N–Cα bond, ψ about the Cα–C bond. Steric clashes forbid most of the (φ, ψ) plane — the allowed regions (α-helix basin, β-sheet basin, left-handed helix) are the Ramachandran-allowed regions.

Q: Which residues are buried vs exposed?
A: Solvent-accessible surface area (SASA) is the area in Å² traced out by the centre of a 1.4 Å probe sphere (a water molecule) rolled over the protein's van der Waals surface (Shrake–Rupley / Lee–Richards construction). Buried residues have near-zero SASA; fully exposed residues can exceed 200 Å². The total SASA scales roughly with the number of surface residues.

Q: How confident is the AlphaFold model at each residue?
A: pLDDT is the predicted lDDT-Cα score: AlphaFold's confidence that the local environment of each residue (all inter-atomic distances within 15 Å) is correctly placed. It is a per-residue number between 0 and 100, with higher meaning more reliable.

Q: What does the local fold look like, residue by residue?
A: 3Di is Foldseek's structural alphabet. Each residue is assigned one of twenty discrete states based on how its Cα sits relative to its spatial (not sequential) neighbors. Aligning 3Di strings finds structural homologs roughly as well as full 3D superposition, but orders of magnitude faster.

Q: How big and how compact is the whole molecule?
A: Radius of gyration (Rg) is the root-mean-square distance of Cα atoms from their centroid — a single number for overall size and compactness. A globular domain of N residues has Rg ≈ 2.2·N^0.38 Å; an extended or disordered chain has a much larger Rg. The Cα contact count is the number of residue pairs whose Cα atoms are within 8 Å and are more than four positions apart in sequence — a standard proxy for tertiary packing density. The bounding box is the smallest axis-aligned box enclosing all Cα atoms.

Q: Which residues are in helices, strands, or loops?
A: DSSP 8-state secondary structure assigns each residue one of H (α-helix), G (3₁₀-helix), I (π-helix), E (extended β-strand), B (isolated β-bridge), T (hydrogen-bonded turn), S (bend), or '-' (coil). The assignment is computed from backbone hydrogen-bond geometry via the Kabsch–Sander algorithm.

Q: How mobile is each atom in the crystal?
A: Crystallographic B-factors measure how much each atom's electron density is smeared out, in Å². They rise in mobile loops and surface residues and fall in the buried interior. In AlphaFold models this column is repurposed to hold pLDDT instead.

Q: What if only a Cα trace is available?
A: P-SEA three-state annotation labels each residue as helix, strand, or coil based purely on the geometry of the Cα trace. It serves as a fallback when the full backbone (and thus DSSP) is unavailable.

Q: What family and function is it annotated with?
A: Database cross-references. InterPro integrates a dozen domain/family signature databases into unified entries with residue-range hits. GO terms attach function/process/location labels with evidence codes. CATH codes position the fold in a four-level structural taxonomy. Organism is the NCBI-taxonomy species name.

Q: Are the domains correctly placed relative to each other?
A: Predicted Aligned Error (PAE) is an AlphaFold confidence matrix: entry (i, j) is the expected error in the position of residue j, in ångströms, when the prediction is superimposed on the true structure at residue i. Low PAE within a block of residues means that block is internally rigid and well-predicted; high PAE between two blocks means their relative placement is uncertain even if each block individually is confident.

Q: What do the diagnostic plots show?
A: Three diagnostic plots accompany the record. The Cα contact map visualizes the tertiary structure as a 2D adjacency matrix (8 Å cutoff, sequence-local contacts suppressed). The Ramachandran plot shows the distribution of backbone (φ, ψ) torsions, with points in the α and β basins reflecting secondary structure content. The PAE plot shows AlphaFold's inter-residue confidence as a color matrix.

Q: What is the amino-acid chain?
A: Primary structure: the covalent order of the twenty standard amino acids along the backbone. Two proteins with the same sequence will (almost always) fold to the same structure; two with 30% identity often share a fold but not the details.

Q: What do the rendered images show?
A: The six renders are orthographic views along the three Cartesian axes in both directions. Representation (cartoon, sticks, or surface) and color scheme (sequence-rainbow or by-chain) vary across proteins so the training set covers all the common visualization conventions.